Protein AF-A0A212J2E6-F1 (afdb_monomer_lite)

Organism: NCBI:txid206096

Structure (mmCIF, N/CA/C/O backbone):
data_AF-A0A212J2E6-F1
#
_entry.id   AF-A0A212J2E6-F1
#
loop_
_atom_site.group_PDB
_atom_site.id
_atom_site.type_symbol
_atom_site.label_atom_id
_atom_site.label_alt_id
_atom_site.label_comp_id
_atom_site.label_asym_id
_atom_site.label_entity_id
_atom_site.label_seq_id
_atom_site.pdbx_PDB_ins_code
_atom_site.Cartn_x
_atom_site.Cartn_y
_atom_site.Cartn_z
_atom_site.occupancy
_atom_site.B_iso_or_equiv
_atom_site.auth_seq_id
_atom_site.auth_comp_id
_atom_site.auth_asym_id
_atom_site.auth_atom_id
_atom_site.pdbx_PDB_model_num
ATOM 1 N N . MET A 1 1 ? 5.387 3.848 -11.539 1.00 89.00 1 MET A N 1
ATOM 2 C CA . MET A 1 1 ? 4.268 4.391 -10.719 1.00 89.00 1 MET A CA 1
ATOM 3 C C . MET A 1 1 ? 3.600 3.233 -9.981 1.00 89.00 1 MET A C 1
ATOM 5 O O . MET A 1 1 ? 3.583 2.134 -10.525 1.00 89.00 1 MET A O 1
ATOM 9 N N . TYR A 1 2 ? 3.061 3.434 -8.779 1.00 92.88 2 TYR A N 1
ATOM 10 C CA . TYR A 1 2 ? 2.401 2.396 -7.981 1.00 92.88 2 TYR A CA 1
ATOM 11 C C . TYR A 1 2 ? 0.947 2.763 -7.704 1.00 92.88 2 TYR A C 1
ATOM 13 O O . TYR A 1 2 ? 0.661 3.793 -7.112 1.00 92.88 2 TYR A O 1
ATOM 21 N N . ARG A 1 3 ? 0.017 1.898 -8.082 1.00 94.75 3 ARG A N 1
ATOM 22 C CA . AR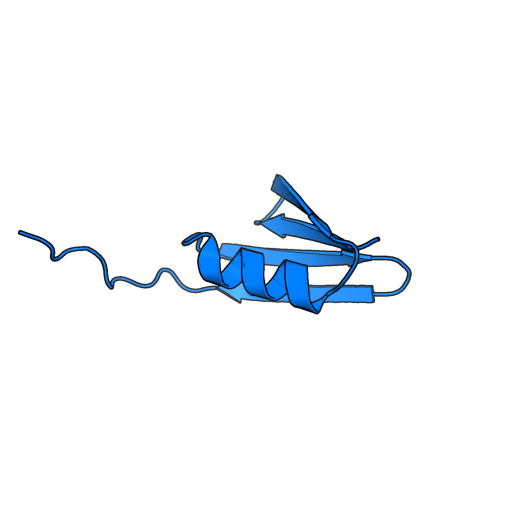G A 1 3 ? -1.418 2.070 -7.865 1.00 94.75 3 ARG A CA 1
ATOM 23 C C . ARG A 1 3 ? -1.844 1.300 -6.627 1.00 94.75 3 ARG A C 1
ATOM 25 O O . ARG A 1 3 ? -1.665 0.080 -6.572 1.00 94.75 3 ARG A O 1
ATOM 32 N N . LEU A 1 4 ? -2.396 2.002 -5.644 1.00 94.62 4 LEU A N 1
ATOM 33 C CA . LEU A 1 4 ? -2.931 1.402 -4.430 1.00 94.62 4 LEU A CA 1
ATOM 34 C C . LEU A 1 4 ? -4.433 1.182 -4.584 1.00 94.62 4 LEU A C 1
ATOM 36 O O . LEU A 1 4 ? -5.180 2.103 -4.899 1.00 94.62 4 LEU A O 1
ATOM 40 N N . TYR A 1 5 ? -4.887 -0.024 -4.286 1.00 94.31 5 TYR A N 1
ATOM 41 C CA . TYR A 1 5 ? -6.287 -0.413 -4.305 1.00 94.31 5 TYR A CA 1
ATOM 42 C C . TYR A 1 5 ? -6.707 -0.943 -2.943 1.00 94.31 5 TYR A C 1
ATOM 44 O O . TYR A 1 5 ? -5.895 -1.510 -2.214 1.00 94.31 5 TYR A O 1
ATOM 52 N N . ILE A 1 6 ? -7.999 -0.842 -2.649 1.00 91.62 6 ILE A N 1
ATOM 53 C CA . ILE A 1 6 ? -8.666 -1.610 -1.600 1.00 91.62 6 ILE A CA 1
ATOM 54 C C . ILE A 1 6 ? -9.760 -2.471 -2.234 1.00 91.62 6 ILE A C 1
ATOM 56 O O . ILE A 1 6 ? -10.707 -1.966 -2.843 1.00 91.62 6 ILE A O 1
ATOM 60 N N . GLY A 1 7 ? -9.600 -3.793 -2.161 1.00 88.06 7 GLY A N 1
ATOM 61 C CA . GLY A 1 7 ? -10.374 -4.714 -2.994 1.00 88.06 7 GLY A CA 1
ATOM 62 C C . GLY A 1 7 ? -10.217 -4.361 -4.479 1.00 88.06 7 GLY A C 1
ATOM 63 O O . GLY A 1 7 ? -9.115 -4.446 -5.015 1.00 88.06 7 GLY A O 1
ATOM 64 N N . PHE A 1 8 ? -11.309 -3.924 -5.113 1.00 87.25 8 PHE A N 1
ATOM 65 C CA . PHE A 1 8 ? -11.364 -3.501 -6.522 1.00 87.25 8 PHE A CA 1
ATOM 66 C C . PHE A 1 8 ? -11.339 -1.975 -6.718 1.00 87.25 8 PHE A C 1
ATOM 68 O O . PHE A 1 8 ? -11.336 -1.498 -7.850 1.00 87.25 8 PHE A O 1
ATOM 75 N N . ARG A 1 9 ? -11.362 -1.191 -5.632 1.00 91.75 9 ARG A N 1
ATOM 76 C CA . ARG A 1 9 ? -11.409 0.274 -5.693 1.00 91.75 9 ARG A CA 1
ATOM 77 C C . ARG A 1 9 ? -9.992 0.835 -5.730 1.00 91.75 9 ARG A C 1
ATOM 79 O O . ARG A 1 9 ? -9.227 0.568 -4.808 1.00 91.75 9 ARG A O 1
ATOM 86 N N . LEU A 1 10 ? -9.670 1.637 -6.744 1.00 92.94 10 LEU A N 1
ATOM 87 C CA . LEU A 1 10 ? -8.445 2.442 -6.763 1.00 92.94 10 LEU A CA 1
ATOM 88 C C . LEU A 1 10 ? -8.546 3.521 -5.679 1.00 92.94 10 LEU A C 1
ATOM 90 O O . LEU A 1 10 ? -9.537 4.247 -5.628 1.00 92.94 10 LEU A O 1
ATOM 94 N N . LEU A 1 11 ? -7.553 3.578 -4.796 1.00 91.81 11 LEU A N 1
ATOM 95 C CA . LEU A 1 11 ? -7.438 4.613 -3.774 1.00 91.81 11 LEU A CA 1
ATOM 96 C C . LEU A 1 11 ? -6.668 5.808 -4.314 1.00 91.81 11 LEU A C 1
ATOM 98 O O 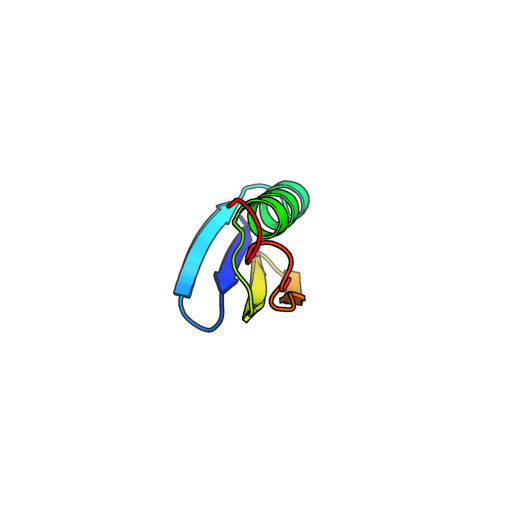. LEU A 1 11 ? -7.200 6.910 -4.300 1.00 91.81 11 LEU A O 1
ATOM 102 N N . ASP A 1 12 ? -5.438 5.571 -4.771 1.00 93.56 12 ASP A N 1
ATOM 103 C CA . ASP A 1 12 ? -4.572 6.611 -5.320 1.00 93.56 12 ASP A CA 1
ATOM 104 C C . ASP A 1 12 ? -3.365 6.004 -6.057 1.00 93.56 12 ASP A C 1
ATOM 106 O O . ASP A 1 12 ? -3.106 4.792 -5.977 1.00 93.56 12 ASP A O 1
ATOM 110 N N . GLU A 1 13 ? -2.615 6.854 -6.750 1.00 94.19 13 GLU A N 1
ATOM 111 C CA . GLU A 1 13 ? -1.344 6.526 -7.389 1.00 94.19 13 GLU A CA 1
ATOM 112 C C . GLU A 1 13 ? -0.172 7.195 -6.655 1.00 94.19 13 GLU A C 1
ATOM 114 O O . GLU A 1 13 ? -0.220 8.359 -6.277 1.00 94.19 13 GLU A O 1
ATOM 119 N N . PHE A 1 14 ? 0.910 6.448 -6.464 1.00 92.31 14 PHE A N 1
ATOM 120 C CA . PHE A 1 14 ? 2.088 6.861 -5.712 1.00 92.31 14 PHE A CA 1
ATOM 121 C C . PHE A 1 14 ? 3.351 6.670 -6.543 1.00 92.31 14 PHE A C 1
AT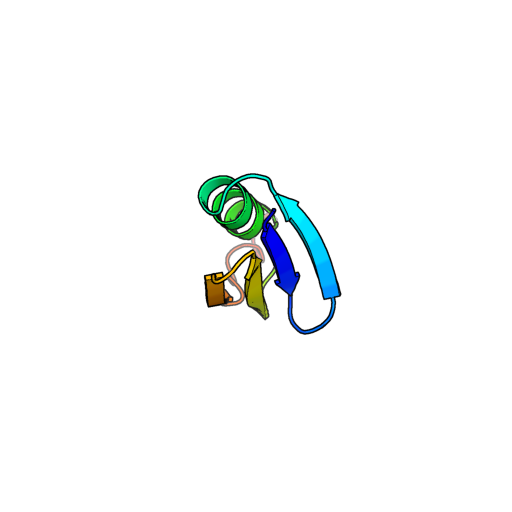OM 123 O O . PHE A 1 14 ? 3.472 5.714 -7.314 1.00 92.31 14 PHE A O 1
ATOM 130 N N . GLU A 1 15 ? 4.344 7.530 -6.345 1.00 91.19 15 GLU A N 1
ATOM 131 C CA . GLU A 1 15 ? 5.652 7.361 -6.982 1.00 91.19 15 GLU A CA 1
ATOM 132 C C . GLU A 1 15 ? 6.489 6.291 -6.274 1.00 91.19 15 GLU A C 1
ATOM 134 O O . GLU A 1 15 ? 7.303 5.615 -6.907 1.00 91.19 15 GLU A O 1
ATOM 139 N N . SER A 1 16 ? 6.235 6.060 -4.980 1.00 91.31 16 SER A N 1
ATOM 140 C CA . SER A 1 16 ? 6.961 5.080 -4.174 1.00 91.31 16 SER A CA 1
ATOM 141 C C . SER A 1 16 ? 6.059 4.113 -3.392 1.00 91.31 16 SER A C 1
ATOM 143 O O . SER A 1 16 ? 4.992 4.460 -2.883 1.00 91.31 16 SER A O 1
ATOM 145 N N . ILE A 1 17 ? 6.544 2.878 -3.199 1.00 91.00 17 ILE A N 1
ATOM 146 C CA . ILE A 1 17 ? 5.889 1.854 -2.356 1.00 91.00 17 ILE A CA 1
ATOM 147 C C . ILE A 1 17 ? 5.700 2.363 -0.921 1.00 91.00 17 ILE A C 1
ATOM 149 O O . ILE A 1 17 ? 4.709 2.059 -0.255 1.00 91.00 17 ILE A O 1
ATOM 153 N N . ARG A 1 18 ? 6.674 3.132 -0.426 1.00 91.69 18 ARG A N 1
ATOM 154 C CA . ARG A 1 18 ? 6.691 3.633 0.948 1.00 91.69 18 ARG A CA 1
ATOM 155 C C . ARG A 1 18 ? 5.562 4.632 1.192 1.00 91.69 18 ARG A C 1
ATOM 157 O O . ARG A 1 18 ? 4.911 4.537 2.231 1.00 91.69 18 ARG A O 1
ATOM 164 N N . GLU A 1 19 ? 5.305 5.537 0.251 1.00 92.25 19 GLU A N 1
ATOM 165 C CA . GLU A 1 19 ? 4.179 6.476 0.328 1.00 92.25 19 GLU A CA 1
ATOM 166 C C . GLU A 1 19 ? 2.843 5.742 0.294 1.00 92.25 19 GLU A C 1
ATOM 168 O O . GLU A 1 19 ? 2.006 5.977 1.164 1.00 92.25 19 GLU A O 1
ATOM 173 N N . ALA A 1 20 ? 2.686 4.775 -0.615 1.00 91.88 20 ALA A N 1
ATOM 174 C CA . ALA A 1 20 ? 1.471 3.970 -0.698 1.00 91.88 20 ALA A CA 1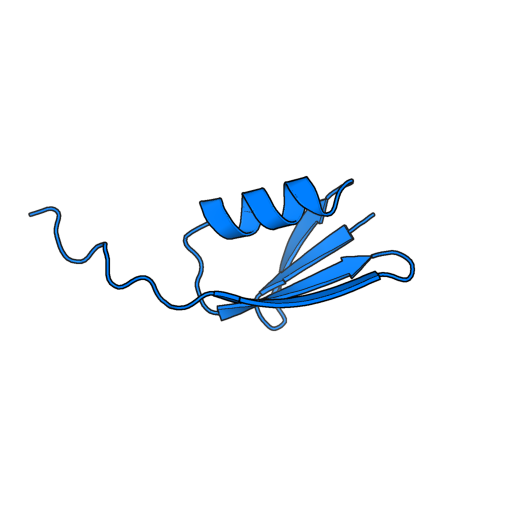
ATOM 175 C C . ALA A 1 20 ? 1.165 3.245 0.625 1.00 91.88 20 ALA A C 1
ATOM 177 O O . ALA A 1 20 ? 0.031 3.252 1.111 1.00 91.88 20 ALA A O 1
ATOM 178 N N . LYS A 1 21 ? 2.187 2.659 1.264 1.00 89.50 21 LYS A N 1
ATOM 179 C CA . LYS A 1 21 ? 2.034 1.988 2.566 1.00 89.50 21 LYS A CA 1
ATOM 180 C C . LYS A 1 21 ? 1.721 2.969 3.698 1.00 89.50 21 LYS A C 1
ATOM 182 O O . LYS A 1 21 ? 0.880 2.668 4.545 1.00 89.50 21 LYS A O 1
ATOM 187 N N . GLN A 1 22 ? 2.348 4.148 3.712 1.00 91.56 22 GLN A N 1
ATOM 188 C CA . GLN A 1 22 ? 2.016 5.195 4.685 1.00 91.56 22 GLN A CA 1
ATOM 189 C C . GLN A 1 22 ? 0.579 5.695 4.518 1.00 91.56 22 GLN A C 1
ATOM 191 O O . GLN A 1 22 ? -0.108 5.900 5.519 1.00 91.56 22 GLN A O 1
ATOM 196 N N . PHE A 1 23 ? 0.118 5.865 3.279 1.00 91.06 23 PHE A N 1
ATOM 197 C CA . PHE A 1 23 ? -1.252 6.260 2.984 1.00 91.06 23 PHE A CA 1
ATOM 198 C C . PHE A 1 23 ? -2.249 5.203 3.463 1.00 91.06 23 PHE A C 1
ATOM 200 O O . PHE A 1 23 ? -3.171 5.537 4.202 1.00 91.06 23 PHE A O 1
ATOM 207 N N . ALA A 1 24 ? -2.022 3.921 3.147 1.00 88.69 24 ALA A N 1
ATOM 208 C CA . ALA A 1 24 ? -2.862 2.823 3.629 1.00 88.69 24 ALA A CA 1
ATOM 209 C C . ALA A 1 24 ? -2.991 2.832 5.163 1.00 88.69 24 ALA A C 1
ATOM 211 O O . ALA A 1 24 ? -4.104 2.771 5.685 1.00 88.69 24 ALA A O 1
ATOM 212 N N . GLY A 1 25 ? -1.877 3.005 5.885 1.00 86.75 25 GLY A N 1
ATOM 213 C CA . GLY A 1 25 ? -1.867 3.072 7.351 1.00 86.75 25 GLY A CA 1
ATOM 214 C C . GLY A 1 25 ? -2.576 4.298 7.942 1.00 86.75 25 GLY A C 1
ATOM 215 O O . GLY A 1 25 ? -3.170 4.199 9.013 1.00 86.75 25 GLY A O 1
ATOM 216 N N . LYS A 1 26 ? -2.546 5.446 7.253 1.00 87.75 26 LYS A N 1
ATOM 217 C CA . LYS A 1 26 ? -3.228 6.684 7.680 1.00 87.75 26 LYS A CA 1
ATOM 218 C C . LYS A 1 26 ? -4.690 6.762 7.237 1.00 87.75 26 LYS A C 1
ATOM 220 O O . LYS A 1 26 ? -5.451 7.516 7.831 1.00 87.75 26 LYS A O 1
ATOM 225 N N . SER A 1 27 ? -5.084 5.993 6.221 1.00 85.06 27 SER A N 1
ATOM 226 C CA . SER A 1 27 ? -6.425 6.045 5.624 1.00 85.06 27 SER A CA 1
ATOM 227 C C . SER A 1 27 ? -7.544 5.634 6.586 1.00 85.06 27 SER A C 1
ATOM 229 O O . SER A 1 27 ? -8.703 5.966 6.353 1.00 85.06 27 SER A O 1
ATOM 231 N N . GLY A 1 28 ? -7.220 4.884 7.648 1.00 84.25 28 GLY A N 1
ATOM 232 C CA . GLY A 1 28 ? -8.214 4.317 8.565 1.00 84.25 28 GLY A CA 1
ATOM 233 C C . GLY A 1 28 ? -9.120 3.267 7.913 1.00 84.25 28 GLY A C 1
ATOM 234 O O . GLY A 1 28 ? -10.091 2.827 8.528 1.00 84.25 28 GLY A O 1
ATOM 235 N N . LEU A 1 29 ? -8.821 2.861 6.675 1.00 87.56 29 LEU A N 1
ATOM 236 C CA . LEU A 1 29 ? -9.567 1.842 5.957 1.00 87.56 29 LEU A CA 1
ATOM 237 C C . LEU A 1 29 ? -9.108 0.451 6.389 1.00 87.56 29 LEU A C 1
ATOM 239 O O . LEU A 1 29 ? -7.950 0.214 6.729 1.00 87.56 29 LEU A O 1
ATOM 243 N N . SER A 1 30 ? -10.043 -0.485 6.336 1.00 88.69 30 SER A N 1
ATOM 244 C CA . SER A 1 30 ? -9.816 -1.889 6.652 1.00 88.69 30 SER A CA 1
ATOM 245 C C . SER A 1 30 ? -10.277 -2.744 5.485 1.00 88.69 30 SER A C 1
ATOM 247 O O . SER A 1 30 ? -11.255 -2.419 4.810 1.00 88.69 30 SER A O 1
ATOM 249 N N . GLY A 1 31 ? -9.549 -3.821 5.221 1.00 90.56 31 GLY A N 1
ATOM 250 C CA . GLY A 1 31 ? -9.743 -4.644 4.037 1.00 90.56 31 GLY A CA 1
ATOM 251 C C . GLY A 1 31 ? -8.425 -5.068 3.403 1.00 90.56 31 GLY A C 1
ATOM 252 O O . GLY A 1 31 ? -7.343 -4.852 3.948 1.00 90.56 31 GLY A O 1
ATOM 253 N N . VAL A 1 32 ? -8.527 -5.708 2.240 1.00 92.38 32 VAL A N 1
ATOM 254 C CA . VAL A 1 32 ? -7.363 -6.145 1.463 1.00 92.38 32 VAL A CA 1
ATOM 255 C C . VAL A 1 32 ? -6.866 -4.980 0.623 1.00 92.38 32 VAL A C 1
ATOM 257 O O . VAL A 1 32 ? -7.568 -4.527 -0.283 1.00 92.38 32 VAL A O 1
ATOM 260 N N . PHE A 1 33 ? -5.656 -4.523 0.913 1.00 93.62 33 PHE A N 1
ATOM 261 C CA . PHE A 1 33 ? -4.948 -3.562 0.088 1.00 93.62 33 PHE A CA 1
ATOM 262 C C . PHE A 1 33 ? -4.145 -4.298 -0.977 1.00 93.62 33 PHE A C 1
ATOM 264 O O . PHE A 1 33 ? -3.486 -5.289 -0.675 1.00 93.62 33 PHE A O 1
ATOM 271 N N . ASN A 1 34 ? -4.190 -3.801 -2.209 1.00 94.81 34 ASN A N 1
ATOM 272 C CA . ASN A 1 34 ? -3.362 -4.283 -3.308 1.00 94.81 34 ASN A CA 1
ATOM 273 C C . ASN A 1 34 ? -2.522 -3.121 -3.825 1.00 94.81 34 ASN A C 1
ATOM 275 O O . ASN A 1 34 ? -3.063 -2.073 -4.162 1.00 94.81 34 ASN A O 1
ATOM 279 N N . LEU A 1 35 ? -1.215 -3.308 -3.916 1.00 94.31 35 LEU A N 1
ATOM 280 C CA . LEU A 1 35 ? -0.292 -2.346 -4.492 1.00 94.31 35 LEU A CA 1
ATOM 281 C C . LEU A 1 35 ? 0.290 -2.933 -5.771 1.00 94.31 35 LEU A C 1
ATOM 283 O O . LEU A 1 35 ? 0.933 -3.981 -5.741 1.00 94.31 35 LEU A O 1
ATOM 287 N N . ILE A 1 36 ? 0.043 -2.267 -6.894 1.00 94.19 36 ILE A N 1
ATOM 288 C CA . ILE A 1 36 ? 0.432 -2.739 -8.225 1.00 94.19 36 ILE A CA 1
ATOM 289 C C . ILE A 1 36 ? 1.270 -1.654 -8.893 1.00 94.19 36 ILE A C 1
ATOM 291 O O . ILE A 1 36 ? 0.793 -0.541 -9.081 1.00 94.19 36 ILE A O 1
ATOM 295 N N . GLY A 1 37 ? 2.503 -1.973 -9.265 1.00 92.06 37 GLY A N 1
ATOM 296 C CA . GLY A 1 37 ? 3.384 -1.105 -10.044 1.00 92.06 37 GLY A CA 1
ATOM 297 C C . GLY A 1 37 ? 4.142 -1.886 -11.114 1.00 92.06 37 GLY A C 1
ATOM 298 O O . GLY A 1 37 ? 3.874 -3.068 -11.342 1.00 92.06 37 GLY A O 1
ATOM 299 N N . ASP A 1 38 ? 5.104 -1.233 -11.759 1.00 87.62 38 ASP A N 1
ATOM 300 C CA . ASP A 1 38 ? 5.917 -1.844 -12.815 1.00 87.62 38 ASP A CA 1
ATOM 301 C C . ASP A 1 38 ? 6.746 -3.010 -12.253 1.00 87.62 38 ASP A C 1
ATOM 303 O O . ASP A 1 38 ? 7.672 -2.813 -11.468 1.00 87.62 38 ASP A O 1
ATOM 307 N N . ASN A 1 39 ? 6.376 -4.242 -12.623 1.00 88.25 39 ASN A N 1
ATOM 308 C CA . ASN A 1 39 ? 6.944 -5.502 -12.116 1.00 88.25 39 ASN A CA 1
ATOM 309 C C . ASN A 1 39 ? 6.861 -5.702 -10.589 1.00 88.25 39 ASN A C 1
ATOM 311 O O . ASN A 1 39 ? 7.560 -6.552 -10.038 1.00 88.25 39 ASN A O 1
ATOM 315 N N . TYR A 1 40 ? 5.988 -4.965 -9.899 1.00 89.75 40 TYR A N 1
ATOM 316 C CA . TYR A 1 40 ? 5.789 -5.091 -8.458 1.00 89.75 40 TYR A CA 1
ATOM 317 C C . TYR A 1 40 ? 4.316 -5.311 -8.136 1.00 89.75 40 TYR A C 1
ATOM 319 O O . TYR A 1 40 ? 3.449 -4.540 -8.549 1.00 89.75 40 TYR A O 1
ATOM 327 N N . ARG A 1 41 ? 4.029 -6.356 -7.362 1.00 92.50 41 ARG A N 1
ATOM 328 C CA . ARG A 1 41 ? 2.688 -6.643 -6.864 1.00 92.50 41 ARG A CA 1
ATOM 329 C C . ARG A 1 41 ? 2.783 -7.094 -5.420 1.00 92.50 41 ARG A C 1
ATOM 331 O O . ARG A 1 41 ? 3.425 -8.097 -5.130 1.00 92.50 41 ARG A O 1
ATOM 338 N N . ASP A 1 42 ? 2.124 -6.358 -4.542 1.00 92.88 42 ASP A N 1
ATOM 339 C CA . ASP A 1 42 ? 2.024 -6.676 -3.123 1.00 92.88 42 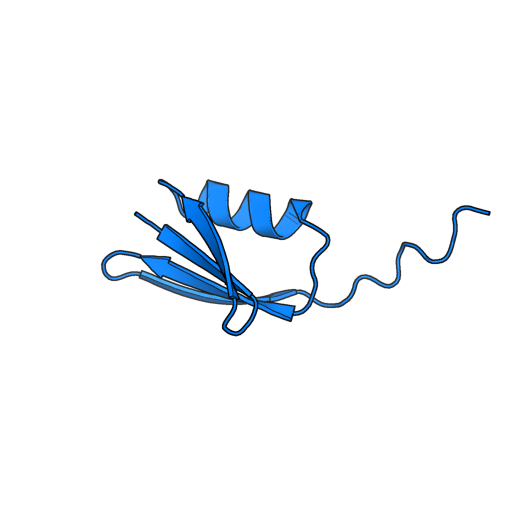ASP A CA 1
ATOM 340 C C . ASP A 1 42 ? 0.557 -6.606 -2.699 1.00 92.88 42 ASP A C 1
ATOM 342 O O . ASP A 1 42 ? -0.221 -5.818 -3.243 1.00 92.88 42 ASP A O 1
ATOM 346 N N . ALA A 1 43 ? 0.162 -7.453 -1.758 1.00 92.50 43 ALA A N 1
ATOM 347 C CA . ALA A 1 43 ? -1.184 -7.453 -1.214 1.00 92.50 43 ALA A CA 1
ATOM 348 C C . ALA A 1 43 ? -1.144 -7.819 0.265 1.00 92.50 43 ALA A C 1
ATOM 350 O O . ALA A 1 43 ? -0.534 -8.813 0.656 1.00 92.50 43 ALA A O 1
ATOM 351 N N . TRP A 1 44 ? -1.822 -7.029 1.091 1.00 93.06 44 TRP A N 1
ATOM 352 C CA . TRP A 1 44 ? -1.887 -7.268 2.527 1.00 93.06 44 TRP A CA 1
ATOM 353 C C . TRP A 1 44 ? -3.270 -6.939 3.074 1.00 93.06 44 TRP A C 1
ATOM 355 O O . TRP A 1 44 ? -3.964 -6.038 2.601 1.00 93.06 44 TRP A O 1
ATOM 365 N N . TYR A 1 45 ? -3.681 -7.683 4.096 1.00 90.06 45 TYR A N 1
ATOM 366 C CA . TYR A 1 45 ? -4.928 -7.430 4.800 1.00 90.06 45 TYR A CA 1
ATOM 367 C C . TYR A 1 45 ? -4.683 -6.481 5.972 1.00 90.06 45 TYR A C 1
ATOM 369 O O . TYR A 1 45 ? -3.843 -6.748 6.831 1.00 90.06 45 TYR A O 1
ATOM 377 N N . VAL A 1 46 ? -5.436 -5.385 6.015 1.00 88.75 46 VAL A N 1
ATOM 378 C CA . VAL A 1 46 ? -5.502 -4.499 7.176 1.00 88.75 46 VAL A CA 1
ATOM 379 C C . VAL A 1 46 ? -6.773 -4.843 7.954 1.00 88.75 46 VAL A C 1
ATOM 381 O O . VAL A 1 46 ? -7.875 -4.656 7.424 1.00 88.75 46 VAL A O 1
ATOM 384 N N . PRO A 1 47 ? -6.655 -5.356 9.190 1.00 84.69 47 PRO A N 1
ATOM 385 C CA . PRO A 1 47 ? -7.817 -5.674 10.004 1.00 84.69 47 PRO A CA 1
ATOM 386 C C . PRO A 1 47 ? -8.592 -4.408 10.377 1.00 84.69 47 PRO A C 1
ATOM 388 O O . PRO A 1 47 ? -8.031 -3.317 10.488 1.00 84.69 47 PRO A O 1
ATOM 391 N N . ILE A 1 48 ? -9.898 -4.558 10.617 1.00 81.38 48 ILE A N 1
ATOM 392 C CA . ILE A 1 48 ? -10.697 -3.511 11.261 1.00 81.38 48 ILE A CA 1
ATOM 393 C C . ILE A 1 48 ? -10.131 -3.321 12.667 1.00 81.38 48 ILE A C 1
ATOM 395 O O . ILE A 1 48 ? -10.381 -4.129 13.564 1.00 81.38 48 ILE A O 1
ATOM 399 N N . ASN A 1 49 ? -9.383 -2.242 12.878 1.00 67.44 49 ASN A N 1
ATOM 400 C CA . ASN A 1 49 ? -9.032 -1.828 14.224 1.00 67.44 49 ASN A CA 1
ATOM 401 C C . ASN A 1 49 ? -10.323 -1.379 14.919 1.00 67.44 49 ASN A C 1
ATOM 403 O O . ASN A 1 49 ? -10.828 -0.284 14.680 1.00 67.44 49 ASN A O 1
ATOM 407 N N . LYS A 1 50 ? -10.867 -2.222 15.807 1.00 55.22 50 LYS A N 1
ATOM 408 C CA . LYS A 1 50 ? -11.985 -1.881 16.706 1.00 55.22 50 LYS A CA 1
ATOM 409 C C . LYS A 1 50 ? -11.581 -0.855 17.783 1.00 55.22 50 LYS A C 1
ATOM 411 O O . LYS A 1 50 ? -12.055 -0.922 18.909 1.00 55.22 50 LYS A O 1
ATOM 416 N N . THR A 1 51 ? -10.689 0.086 17.487 1.00 52.78 51 THR A N 1
ATOM 417 C CA . THR A 1 51 ? -10.165 1.051 18.468 1.00 52.78 51 THR A CA 1
ATOM 418 C C . THR A 1 51 ? -10.772 2.446 18.333 1.00 52.78 51 THR A C 1
ATOM 420 O O . THR A 1 51 ? -10.218 3.417 18.834 1.00 52.78 51 THR A O 1
ATOM 423 N N . SER A 1 52 ? -11.954 2.585 17.724 1.00 52.59 52 SER A N 1
ATOM 424 C CA . SER A 1 52 ? -12.738 3.830 17.803 1.00 52.59 52 SER A CA 1
ATOM 425 C C . SER A 1 52 ? -14.249 3.586 17.904 1.00 52.59 52 SER A C 1
ATOM 427 O O . SER A 1 52 ? -15.047 4.223 17.232 1.00 52.59 52 SER A O 1
ATOM 429 N N . GLN A 1 53 ? -14.654 2.688 18.805 1.00 48.75 53 GLN A N 1
ATOM 430 C CA . GLN A 1 53 ? -15.879 2.869 19.594 1.00 48.75 53 GLN A CA 1
ATOM 431 C C . GLN A 1 53 ? -15.459 3.228 21.024 1.00 48.75 53 GLN A C 1
ATOM 433 O O . GLN A 1 53 ? -15.563 2.401 21.915 1.00 48.75 53 GLN A O 1
ATOM 438 N N . ASN A 1 54 ? -14.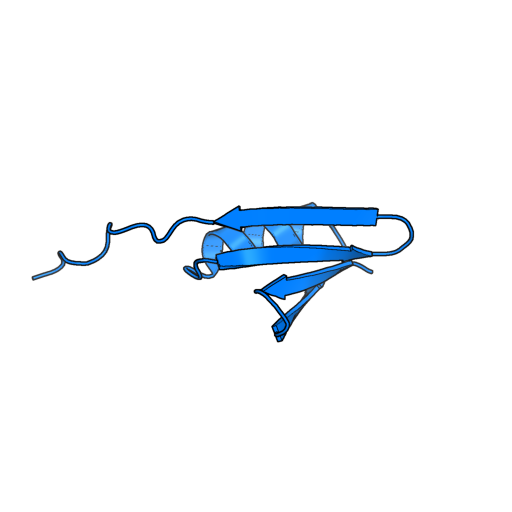855 4.402 21.221 1.00 45.44 54 ASN A N 1
ATOM 439 C CA . ASN A 1 54 ? -14.779 5.090 22.519 1.00 45.44 54 ASN A CA 1
ATOM 440 C C . ASN A 1 54 ? -14.066 6.437 22.344 1.00 45.44 54 ASN A C 1
ATOM 442 O O . ASN A 1 54 ? -12.890 6.594 22.656 1.00 45.44 54 ASN A O 1
ATOM 446 N N . LYS A 1 55 ? -14.808 7.427 21.855 1.00 44.16 55 LYS A N 1
ATOM 447 C CA . LYS A 1 55 ? -14.741 8.779 22.412 1.00 44.16 55 LYS A CA 1
ATOM 448 C C . LYS A 1 55 ? -16.183 9.195 22.674 1.00 44.16 55 LYS A C 1
ATOM 450 O O . LYS A 1 55 ? -16.875 9.653 21.772 1.00 44.16 55 LYS A O 1
ATOM 455 N N . LYS A 1 56 ? -16.633 8.828 23.874 1.00 39.47 56 LYS A N 1
ATOM 456 C CA . LYS A 1 56 ? -17.770 9.443 24.555 1.00 39.47 56 LYS A CA 1
ATOM 457 C C . LYS A 1 56 ? -17.408 10.881 24.907 1.00 39.47 56 LYS A C 1
ATOM 459 O O . LYS A 1 56 ? -16.202 11.106 25.163 1.00 39.47 56 LYS A O 1
#

Radius of gyration: 12.41 Å; chains: 1; bounding box: 25×17×37 Å

pLDDT: mean 84.97, std 14.57, range [39.47, 94.81]

Sequence (56 aa):
MYRLYIGFRLLDEFESIREAKQFAGKSGLSGVFNLIGDNYRDAWYVPINKTSQNKK

Foldseek 3Di:
DKFKDFPPHTDDDDPDPVVSVVCVVVVLDFGKIWIDDDVDIDIDGRHNPPPPPDDD

Secondary structure (DSSP, 8-state):
-EEEEETTEEEEEESSHHHHHHHHHHS---EEEEEEETTEEEEEEE------S---